Protein AF-X1D4H3-F1 (afdb_monomer_lite)

Sequence (145 aa):
MKLSTKIILPIILISALLILLNGCFGIPADESPGYTPGTITGIIAAPCCPTSAEPVSETCCIAPEYWCFYCQKTWSLQDGIEVVLTYGEDEVATTTTNNKGEFTFTDVSPGKNYVITAYCPDFDDNRPLVKDVALELIEGGSFDT

Organism: NCBI:txid412755

Radius of gyration: 30.88 Å; chains: 1; bounding box: 95×30×73 Å

Foldseek 3Di:
DPDDPVVVVVVVVVVVVVCVVPVPPDDDDPPPPDQFAEKEKEFDWFPDAPQFAFWDADDDDDDDDPDPPDDDNTGGGHFQKKKFKDDDPDTDDIWTAHNRRMTMDPRHHWDAWIKIFIAHPPDPPRDTRDIDTDGTDDGHYYHYD

Secondary structure (DSSP, 8-state):
----HHHHHHHHHHHHHHHHHHTTS-PPP--------EEEEEE-EESS-TTEEEEEE-------TTSS--S--EEEEESS-EEEEEETTEEEEEEE--TTSEEEEEEEPSEEEEEEEEE-TT-TT--EEEEEEEEEE-TT-EEE-

InterPro domains:
  IPR013783 Immunoglobulin-like fold [G3DSA:2.60.40.10] (72-139)

Structure (mmCIF, N/CA/C/O backbone):
data_AF-X1D4H3-F1
#
_entry.id   AF-X1D4H3-F1
#
loop_
_atom_site.group_PDB
_atom_site.id
_atom_site.type_symbol
_atom_site.label_atom_id
_atom_site.label_alt_id
_atom_site.label_comp_id
_atom_site.label_asym_id
_atom_site.label_entity_id
_atom_site.label_seq_id
_atom_site.pdbx_PDB_ins_code
_atom_site.Cartn_x
_atom_site.Cartn_y
_atom_site.Cartn_z
_atom_site.occupancy
_atom_site.B_iso_or_equiv
_atom_site.auth_seq_id
_atom_site.auth_comp_id
_atom_site.auth_asym_id
_atom_site.auth_atom_id
_atom_site.pdbx_PDB_model_num
ATOM 1 N N . MET A 1 1 ? -65.933 9.041 52.365 1.00 56.28 1 MET A N 1
ATOM 2 C CA . MET A 1 1 ? -65.704 7.589 52.178 1.00 56.28 1 MET A CA 1
ATOM 3 C C . MET A 1 1 ? -64.452 7.186 52.949 1.00 56.28 1 MET A C 1
ATOM 5 O O . MET A 1 1 ? -63.385 7.689 52.631 1.00 56.28 1 MET A O 1
ATOM 9 N N . LYS A 1 2 ? -64.564 6.347 53.991 1.00 58.22 2 LYS A N 1
ATOM 10 C CA . LYS A 1 2 ? -63.395 5.753 54.670 1.00 58.22 2 LYS A CA 1
ATOM 11 C C . LYS A 1 2 ? -62.886 4.606 53.796 1.00 58.22 2 LYS A C 1
ATOM 13 O O . LYS A 1 2 ? -63.454 3.518 53.829 1.00 58.22 2 LYS A O 1
ATOM 18 N N . LEU A 1 3 ? -61.879 4.871 52.968 1.00 56.66 3 LEU A N 1
ATOM 19 C CA . LEU A 1 3 ? -61.238 3.837 52.161 1.00 56.66 3 LEU A CA 1
ATOM 20 C C . LEU A 1 3 ? -60.441 2.924 53.105 1.00 56.66 3 LEU A C 1
ATOM 22 O O . LEU A 1 3 ? -59.538 3.377 53.804 1.00 56.66 3 LEU A O 1
ATOM 26 N N . SER A 1 4 ? -60.838 1.655 53.196 1.00 69.50 4 SER A N 1
ATOM 27 C CA . SER A 1 4 ? -60.189 0.680 54.074 1.00 69.50 4 SER A CA 1
ATOM 28 C C . SER A 1 4 ? -58.788 0.362 53.552 1.00 69.50 4 SER A C 1
ATOM 30 O O . SER A 1 4 ? -58.627 0.008 52.384 1.00 69.50 4 SER A O 1
ATOM 32 N N . THR A 1 5 ? -57.777 0.428 54.418 1.00 63.00 5 THR A N 1
ATOM 33 C CA . THR A 1 5 ? -56.369 0.107 54.113 1.00 63.00 5 THR A CA 1
ATOM 34 C C . THR A 1 5 ? -56.172 -1.287 53.510 1.00 63.00 5 THR A C 1
ATOM 36 O O . THR A 1 5 ? -55.210 -1.492 52.773 1.00 63.00 5 THR A O 1
ATOM 39 N N . LYS A 1 6 ? -57.120 -2.215 53.720 1.00 72.62 6 LYS A N 1
ATOM 40 C CA . LYS A 1 6 ? -57.142 -3.542 53.077 1.00 72.62 6 LYS A CA 1
ATOM 41 C C . LYS A 1 6 ? -57.289 -3.500 51.548 1.00 72.62 6 LYS A C 1
ATOM 43 O O . LYS A 1 6 ? -56.890 -4.453 50.893 1.00 72.62 6 LYS A O 1
ATOM 48 N N . ILE A 1 7 ? -57.845 -2.424 50.986 1.00 73.81 7 ILE A N 1
ATOM 49 C CA . ILE A 1 7 ? -58.063 -2.265 49.535 1.00 73.81 7 ILE A CA 1
ATOM 50 C C . ILE A 1 7 ? -56.942 -1.428 48.897 1.00 73.81 7 ILE A C 1
ATOM 52 O O . ILE A 1 7 ? -56.610 -1.612 47.732 1.00 73.81 7 ILE A O 1
ATOM 56 N N . ILE A 1 8 ? -56.310 -0.540 49.668 1.00 76.94 8 ILE A N 1
ATOM 57 C CA . ILE A 1 8 ? -55.301 0.406 49.166 1.00 76.94 8 ILE A CA 1
ATOM 58 C C . ILE A 1 8 ? -53.994 -0.312 48.806 1.00 76.94 8 ILE A C 1
ATOM 60 O O . ILE A 1 8 ? -53.424 -0.074 47.744 1.00 76.94 8 ILE A O 1
ATOM 64 N N . LEU A 1 9 ? -53.542 -1.224 49.670 1.00 77.19 9 LEU A N 1
ATOM 65 C CA . LEU A 1 9 ? -52.291 -1.955 49.480 1.00 77.19 9 LEU A CA 1
ATOM 66 C C . LEU A 1 9 ? -52.252 -2.793 48.182 1.00 77.19 9 LEU A C 1
ATOM 68 O O . LEU A 1 9 ? -51.285 -2.644 47.434 1.00 77.19 9 LEU A O 1
ATOM 72 N N . PRO A 1 10 ? -53.269 -3.620 47.849 1.00 82.56 10 PRO A N 1
ATOM 73 C CA . PRO A 1 10 ? -53.234 -4.404 46.614 1.00 82.56 10 PRO A CA 1
ATOM 74 C C . PRO A 1 10 ? -53.288 -3.535 45.350 1.00 82.56 10 PRO A C 1
ATOM 76 O O . PRO A 1 10 ? -52.642 -3.872 44.363 1.00 82.56 10 PRO A O 1
ATOM 79 N N . ILE A 1 11 ? -53.986 -2.394 45.375 1.00 83.62 11 ILE A N 1
ATOM 80 C CA . ILE A 1 11 ? -54.056 -1.478 44.225 1.00 83.62 11 ILE A CA 1
ATOM 81 C C . ILE A 1 11 ? -52.693 -0.832 43.952 1.00 83.62 11 ILE A C 1
ATOM 83 O O . ILE A 1 11 ? -52.278 -0.750 42.798 1.00 83.62 11 ILE A O 1
ATOM 87 N N . ILE A 1 12 ? -51.968 -0.418 44.997 1.00 84.88 12 ILE A N 1
ATOM 88 C CA . ILE A 1 12 ? -50.617 0.144 44.849 1.00 84.88 12 ILE A CA 1
ATOM 89 C C . ILE A 1 12 ? -49.652 -0.915 44.300 1.00 84.88 12 ILE A C 1
ATOM 91 O O . ILE A 1 12 ? -48.876 -0.612 43.399 1.00 84.88 12 ILE A O 1
ATOM 95 N N . LEU A 1 13 ? -49.738 -2.157 44.786 1.00 83.12 13 LEU A N 1
ATOM 96 C CA . LEU A 1 13 ? -48.923 -3.277 44.300 1.00 83.12 13 LEU A CA 1
ATOM 97 C C . LEU A 1 13 ? -49.185 -3.599 42.824 1.00 83.12 13 LEU A C 1
ATOM 99 O O . LEU A 1 13 ? -48.239 -3.773 42.062 1.00 83.12 13 LEU A O 1
ATOM 103 N N . ILE A 1 14 ? -50.452 -3.629 42.406 1.00 84.94 14 ILE A N 1
ATOM 104 C CA . ILE A 1 14 ? -50.831 -3.869 41.006 1.00 84.94 14 ILE A CA 1
ATOM 105 C C . ILE A 1 14 ? -50.372 -2.711 40.114 1.00 84.94 14 ILE A C 1
ATOM 107 O O . ILE A 1 14 ? -49.835 -2.944 39.035 1.00 84.94 14 ILE A O 1
ATOM 111 N N . SER A 1 15 ? -50.526 -1.467 40.573 1.00 81.94 15 SER A N 1
ATOM 112 C CA . SER A 1 15 ? -50.083 -0.282 39.832 1.00 81.94 15 SER A CA 1
ATOM 113 C C . SER A 1 15 ? -48.556 -0.241 39.681 1.00 81.94 15 SER A C 1
ATOM 115 O O . SER A 1 15 ? -48.045 -0.017 38.587 1.00 81.94 15 SER A O 1
ATOM 117 N N . ALA A 1 16 ? -47.812 -0.557 40.747 1.00 80.94 16 ALA A N 1
ATOM 118 C CA . ALA A 1 16 ? -46.355 -0.668 40.704 1.00 80.94 16 ALA A CA 1
ATOM 119 C C . ALA A 1 16 ? -45.890 -1.786 39.755 1.00 80.94 16 ALA A C 1
ATOM 121 O O . ALA A 1 16 ? -44.954 -1.586 38.985 1.00 80.94 16 ALA A O 1
ATOM 122 N N . LEU A 1 17 ? -46.574 -2.935 39.751 1.00 79.81 17 LEU A N 1
ATOM 123 C CA . LEU A 1 17 ? -46.270 -4.045 38.847 1.00 79.81 17 LEU A CA 1
ATOM 124 C C . LEU A 1 17 ? -46.528 -3.682 37.376 1.00 79.81 17 LEU A C 1
ATOM 126 O O . LEU A 1 17 ? -45.733 -4.045 36.515 1.00 79.81 17 LEU A O 1
ATOM 130 N N . LEU A 1 18 ? -47.592 -2.926 37.086 1.00 75.00 18 LEU A N 1
ATOM 131 C CA . LEU A 1 18 ? -47.898 -2.436 35.737 1.00 75.00 18 LEU A CA 1
ATOM 132 C C . LEU A 1 18 ? -46.873 -1.411 35.235 1.00 75.00 18 LEU A C 1
ATOM 134 O O . LEU A 1 18 ? -46.538 -1.419 34.052 1.00 75.00 18 LEU A O 1
ATOM 138 N N . ILE A 1 19 ? -46.353 -0.551 36.114 1.00 76.50 19 ILE A N 1
ATOM 139 C CA . ILE A 1 19 ? -45.279 0.397 35.772 1.00 76.50 19 ILE A CA 1
ATOM 140 C C . ILE A 1 19 ? -43.977 -0.359 35.474 1.00 76.50 19 ILE A C 1
ATOM 142 O O . ILE A 1 19 ? -43.299 -0.048 34.499 1.00 76.50 19 ILE A O 1
ATOM 146 N N . LEU A 1 20 ? -43.662 -1.395 36.258 1.00 70.50 20 LEU A N 1
ATOM 147 C CA . LEU A 1 20 ? -42.489 -2.245 36.034 1.00 70.50 20 LEU A CA 1
ATOM 148 C C . LEU A 1 20 ? -42.605 -3.091 34.753 1.00 70.50 20 LEU A C 1
ATOM 150 O O . LEU A 1 20 ? -41.602 -3.286 34.074 1.00 70.50 20 LEU A O 1
ATOM 154 N N . LEU A 1 21 ? -43.810 -3.552 34.389 1.00 68.75 21 LEU A N 1
ATOM 155 C CA . LEU A 1 21 ? -44.040 -4.323 33.158 1.00 68.75 21 LEU A CA 1
ATOM 156 C C . LEU A 1 21 ? -43.954 -3.466 31.886 1.00 68.75 21 LEU A C 1
ATOM 158 O O . LEU A 1 21 ? -43.460 -3.935 30.865 1.00 68.75 21 LEU A O 1
ATOM 162 N N . ASN A 1 22 ? -44.436 -2.221 31.936 1.00 65.31 22 ASN A N 1
ATOM 163 C CA . ASN A 1 22 ? -44.452 -1.326 30.773 1.00 65.31 22 ASN A CA 1
ATOM 164 C C . ASN A 1 22 ? -43.181 -0.466 30.646 1.00 65.31 22 ASN A C 1
ATOM 166 O O . ASN A 1 22 ? -42.941 0.112 29.590 1.00 65.31 22 ASN A O 1
ATOM 170 N N . GLY A 1 23 ? -42.349 -0.391 31.689 1.00 59.56 23 GLY A N 1
ATOM 171 C CA . GLY A 1 23 ? -41.118 0.406 31.700 1.00 59.56 23 GLY A CA 1
ATOM 172 C C . GLY A 1 23 ? -39.981 -0.117 30.810 1.00 59.56 23 GLY A C 1
ATOM 173 O O . GLY A 1 23 ? -38.977 0.572 30.673 1.00 59.56 23 GLY A O 1
ATOM 174 N N . CYS A 1 24 ? -40.118 -1.300 30.195 1.00 63.44 24 CYS A N 1
ATOM 175 C CA . CYS A 1 24 ? -39.060 -1.948 29.403 1.00 63.44 24 CYS A CA 1
ATOM 176 C C . CYS A 1 24 ? -39.346 -2.011 27.884 1.00 63.44 24 CYS A C 1
ATOM 178 O O . CYS A 1 24 ? -38.712 -2.777 27.170 1.00 63.44 24 CYS A O 1
ATOM 180 N N . PHE A 1 25 ? -40.313 -1.245 27.364 1.00 60.44 25 PHE A N 1
ATOM 181 C CA . PHE A 1 25 ? -40.699 -1.292 25.937 1.00 60.44 25 PHE A CA 1
ATOM 182 C C . PHE A 1 25 ? -40.271 -0.066 25.113 1.00 60.44 25 PHE A C 1
ATOM 184 O O . PHE A 1 25 ? -40.696 0.084 23.972 1.00 60.44 25 PHE A O 1
ATOM 191 N N . GLY A 1 26 ? -39.444 0.817 25.679 1.00 58.00 26 GLY A N 1
ATOM 192 C CA . GLY A 1 26 ? -39.128 2.123 25.089 1.00 58.00 26 GLY A CA 1
ATOM 193 C C . GLY A 1 26 ? -37.647 2.438 24.919 1.00 58.00 26 GLY A C 1
ATOM 194 O O . GLY A 1 26 ? -37.324 3.614 24.773 1.00 58.00 26 GLY A O 1
ATOM 195 N N . ILE A 1 27 ? -36.746 1.452 24.958 1.00 60.62 27 ILE A N 1
ATOM 196 C CA . ILE A 1 27 ? -35.392 1.718 24.464 1.00 60.62 27 ILE A CA 1
ATOM 197 C C . ILE A 1 27 ? -35.456 1.730 22.929 1.00 60.62 27 ILE A C 1
ATOM 199 O O . ILE A 1 27 ? -35.940 0.751 22.352 1.00 60.62 27 ILE A O 1
ATOM 203 N N . PRO A 1 28 ? -35.049 2.819 22.245 1.00 61.78 28 PRO A N 1
ATOM 204 C CA . PRO A 1 28 ? -34.766 2.725 20.819 1.00 61.78 28 PRO A CA 1
ATOM 205 C C . PRO A 1 28 ? -33.763 1.584 20.626 1.00 61.78 28 PRO A C 1
ATOM 207 O O . PRO A 1 28 ? -32.941 1.334 21.513 1.00 61.78 28 PRO A O 1
ATOM 210 N N . ALA A 1 29 ? -33.879 0.850 19.517 1.00 59.75 29 ALA A N 1
ATOM 211 C CA . ALA A 1 29 ? -32.855 -0.117 19.152 1.00 59.75 29 ALA A CA 1
ATOM 212 C C . ALA A 1 29 ? -31.510 0.606 19.235 1.00 59.75 29 ALA A C 1
ATOM 214 O O . ALA A 1 29 ? -31.377 1.679 18.655 1.00 59.75 29 ALA A O 1
ATOM 215 N N . ASP A 1 30 ? -30.589 0.070 20.036 1.00 61.00 30 ASP A N 1
ATOM 216 C CA . ASP A 1 30 ? -29.240 0.604 20.167 1.00 61.00 30 ASP A CA 1
ATOM 217 C C . ASP A 1 30 ? -28.678 0.700 18.748 1.00 61.00 30 ASP A C 1
ATOM 219 O O . ASP A 1 30 ? -28.508 -0.319 18.069 1.00 61.00 30 ASP A O 1
ATOM 223 N N . GLU A 1 31 ? -28.553 1.929 18.247 1.00 60.78 31 GLU A N 1
ATOM 224 C CA . GLU A 1 31 ? -28.000 2.211 16.934 1.00 60.78 31 GLU A CA 1
ATOM 225 C C . GLU A 1 31 ? -26.549 1.758 17.069 1.00 60.78 31 GLU A C 1
ATOM 227 O O . GLU A 1 31 ? -25.732 2.475 17.648 1.00 60.78 31 GLU A O 1
ATOM 232 N N . SER A 1 32 ? -26.257 0.516 16.660 1.00 66.62 32 SER A N 1
ATOM 233 C CA . SER A 1 32 ? -24.901 -0.029 16.673 1.00 66.62 32 SER A CA 1
ATOM 234 C C . SER A 1 32 ? -23.986 1.069 16.145 1.00 66.62 32 SER A C 1
ATOM 236 O O . SER A 1 32 ? -24.264 1.546 15.039 1.00 66.62 32 SER A O 1
ATOM 238 N N . PRO A 1 33 ? -22.971 1.516 16.911 1.00 64.56 33 PRO A N 1
ATOM 239 C CA . PRO A 1 33 ? -22.139 2.635 16.498 1.00 64.56 33 PRO A CA 1
ATOM 240 C C . PRO A 1 33 ? -21.690 2.377 15.062 1.00 64.56 33 PRO A C 1
ATOM 242 O O . PRO A 1 33 ? -21.191 1.293 14.748 1.00 64.56 33 PRO A O 1
ATOM 245 N N . GLY A 1 34 ? -22.025 3.312 14.171 1.00 64.50 34 GLY A N 1
ATOM 246 C CA . GLY A 1 34 ? -21.853 3.119 12.739 1.00 64.50 34 GLY A CA 1
ATOM 247 C C . GLY A 1 34 ? -20.393 2.811 12.425 1.00 64.50 34 GLY A C 1
ATOM 248 O O . GLY A 1 34 ? -19.500 3.543 12.849 1.00 64.50 34 GLY A O 1
ATOM 249 N N . TYR A 1 35 ? -20.143 1.730 11.686 1.00 76.12 35 TYR A N 1
ATOM 250 C CA . TYR A 1 35 ? -18.807 1.436 11.181 1.00 76.12 35 TYR A CA 1
ATOM 251 C C . TYR A 1 35 ? -18.450 2.482 10.123 1.00 76.12 35 TYR A C 1
ATOM 253 O O . TYR A 1 35 ? -19.064 2.518 9.057 1.00 76.12 35 TYR A O 1
ATOM 261 N N . THR A 1 36 ? -17.490 3.352 10.444 1.00 81.94 36 THR A N 1
ATOM 262 C CA . THR A 1 36 ? -17.029 4.417 9.544 1.00 81.94 36 THR A CA 1
ATOM 263 C C . THR A 1 36 ? -15.558 4.180 9.200 1.00 81.94 36 THR A C 1
ATOM 265 O O . THR A 1 36 ? -14.672 4.707 9.882 1.00 81.94 36 THR A O 1
ATOM 268 N N . PRO A 1 37 ? -15.270 3.347 8.187 1.00 89.25 37 PRO A N 1
ATOM 269 C CA . PRO A 1 37 ? -13.900 3.048 7.811 1.00 89.25 37 PRO A CA 1
ATOM 270 C C . PRO A 1 37 ? -13.216 4.252 7.156 1.00 89.25 37 PRO A C 1
ATOM 272 O O . PRO A 1 37 ? -13.870 5.170 6.656 1.00 89.25 37 PRO A O 1
ATOM 275 N N . GLY A 1 38 ? -11.887 4.241 7.171 1.00 92.25 38 GLY A N 1
ATOM 276 C CA . GLY A 1 38 ? -11.048 5.202 6.469 1.00 92.25 38 GLY A CA 1
ATOM 277 C C . GLY A 1 38 ? -10.545 4.678 5.122 1.00 92.25 38 GLY A C 1
ATOM 278 O O . GLY A 1 38 ? -10.853 3.564 4.692 1.00 92.25 38 GLY A O 1
ATOM 279 N N . THR A 1 39 ? -9.760 5.515 4.448 1.00 95.81 39 THR A N 1
ATOM 280 C CA . THR A 1 39 ? -9.104 5.211 3.169 1.00 95.81 39 THR A CA 1
ATOM 281 C C . THR A 1 39 ? -7.604 5.489 3.272 1.00 95.81 39 THR A C 1
ATOM 283 O O . THR A 1 39 ? -7.191 6.472 3.885 1.00 95.81 39 THR A O 1
ATOM 286 N N . ILE A 1 40 ? -6.780 4.633 2.670 1.00 96.12 40 ILE A N 1
ATOM 287 C CA . ILE A 1 40 ? -5.340 4.873 2.512 1.00 96.12 40 ILE A CA 1
ATOM 288 C C . ILE A 1 40 ? -5.031 4.888 1.017 1.00 96.12 40 ILE A C 1
ATOM 290 O O . ILE A 1 40 ? -5.325 3.920 0.313 1.00 96.12 40 ILE A O 1
ATOM 294 N N . THR A 1 41 ? -4.449 5.981 0.540 1.00 96.31 41 THR A N 1
ATOM 295 C CA . THR A 1 41 ? -3.997 6.157 -0.842 1.00 96.31 41 THR A CA 1
ATOM 296 C C . THR A 1 41 ? -2.512 6.460 -0.882 1.00 96.31 41 THR A C 1
ATOM 298 O O . THR A 1 41 ? -1.912 6.839 0.122 1.00 96.31 41 THR A O 1
ATOM 301 N N . GLY A 1 42 ? -1.929 6.292 -2.058 1.00 93.25 42 GLY A N 1
ATOM 302 C CA . GLY A 1 42 ? -0.550 6.669 -2.288 1.00 93.25 42 GLY A CA 1
ATOM 303 C C . GLY A 1 42 ? -0.101 6.368 -3.699 1.00 93.25 42 GLY A C 1
ATOM 304 O O . GLY A 1 42 ? -0.863 5.829 -4.510 1.00 93.25 42 GLY A O 1
ATOM 305 N N . ILE A 1 43 ? 1.158 6.695 -3.979 1.00 91.88 4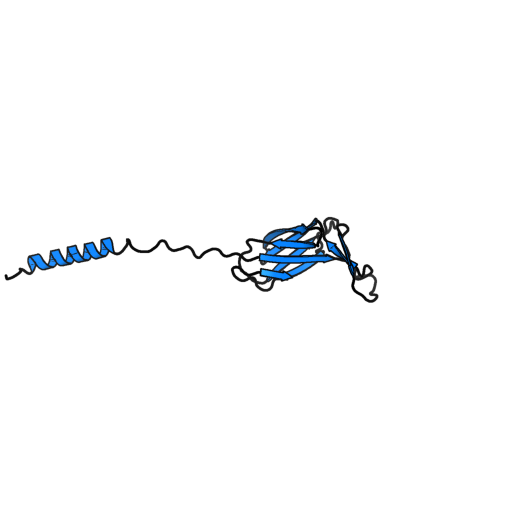3 ILE A N 1
ATOM 306 C CA . ILE A 1 43 ? 1.796 6.440 -5.269 1.00 91.88 43 ILE A CA 1
ATOM 307 C C . ILE A 1 43 ? 3.062 5.613 -5.052 1.00 91.88 43 ILE A C 1
ATOM 309 O O . ILE A 1 43 ? 3.997 6.040 -4.377 1.00 91.88 43 ILE A O 1
ATOM 313 N N . ILE A 1 44 ? 3.136 4.446 -5.691 1.00 91.00 44 ILE A N 1
ATOM 314 C CA . ILE A 1 44 ? 4.381 3.694 -5.812 1.00 91.00 44 ILE A CA 1
ATOM 315 C C . ILE A 1 44 ? 5.102 4.155 -7.070 1.00 91.00 44 ILE A C 1
ATOM 317 O O . ILE A 1 44 ? 4.675 3.930 -8.206 1.00 91.00 44 ILE A O 1
ATOM 321 N N . ALA A 1 45 ? 6.256 4.759 -6.851 1.00 87.12 45 ALA A N 1
ATOM 322 C CA . ALA A 1 45 ? 7.236 4.995 -7.883 1.00 87.12 45 ALA A CA 1
ATOM 323 C C . ALA A 1 45 ? 8.548 4.333 -7.451 1.00 87.12 45 ALA A C 1
ATOM 325 O O . ALA A 1 45 ? 8.852 4.256 -6.262 1.00 87.12 45 ALA A O 1
ATOM 326 N N . ALA A 1 46 ? 9.321 3.819 -8.402 1.00 80.94 46 ALA A N 1
ATOM 327 C CA . ALA A 1 46 ? 10.605 3.200 -8.099 1.00 80.94 46 ALA A CA 1
ATOM 328 C C . ALA A 1 46 ? 11.565 3.284 -9.292 1.00 80.94 46 ALA A C 1
ATOM 330 O O . ALA A 1 46 ? 11.122 3.307 -10.444 1.00 80.94 46 ALA A O 1
ATOM 331 N N . PRO A 1 47 ? 12.887 3.313 -9.052 1.00 72.44 47 PRO A N 1
ATOM 332 C CA . PRO A 1 47 ? 13.882 3.296 -10.123 1.00 72.44 47 PRO A CA 1
ATOM 333 C C . PRO A 1 47 ? 14.124 1.888 -10.692 1.00 72.44 47 PRO A C 1
ATOM 335 O O . PRO A 1 47 ? 14.751 1.754 -11.742 1.00 72.44 47 PRO A O 1
ATOM 338 N N . CYS A 1 48 ? 13.686 0.838 -9.990 1.00 70.69 48 CYS A N 1
ATOM 339 C CA . CYS A 1 48 ? 14.035 -0.548 -10.283 1.00 70.69 48 CYS A CA 1
ATOM 340 C C . CYS A 1 48 ? 12.843 -1.498 -10.101 1.00 70.69 48 CYS A C 1
ATOM 342 O O . CYS A 1 48 ? 12.725 -2.187 -9.097 1.00 70.69 48 CYS A O 1
ATOM 344 N N . CYS A 1 49 ? 11.980 -1.570 -11.108 1.00 76.50 49 CYS A N 1
ATOM 345 C CA . CYS A 1 49 ? 11.128 -2.727 -11.362 1.00 76.50 49 CYS A CA 1
ATOM 346 C C . CYS A 1 49 ? 10.657 -2.669 -12.833 1.00 76.50 49 CYS A C 1
ATOM 348 O O . CYS A 1 49 ? 10.329 -1.574 -13.299 1.00 76.50 49 CYS A O 1
ATOM 350 N N . PRO A 1 50 ? 10.677 -3.777 -13.601 1.00 69.25 50 PRO A N 1
ATOM 351 C CA . PRO A 1 50 ? 10.415 -3.754 -15.049 1.00 69.25 50 PRO A CA 1
ATOM 352 C C . PRO A 1 50 ? 8.974 -3.417 -15.440 1.00 69.25 50 PRO A C 1
ATOM 354 O O . PRO A 1 50 ? 8.722 -3.112 -16.604 1.00 69.25 50 PRO A O 1
ATOM 357 N N . THR A 1 51 ? 8.039 -3.434 -14.488 1.00 68.00 51 THR A N 1
ATOM 358 C CA . THR A 1 51 ? 6.625 -3.090 -14.699 1.00 68.00 51 THR A CA 1
ATOM 359 C C . THR A 1 51 ? 6.372 -1.574 -14.796 1.00 68.00 51 THR A C 1
ATOM 361 O O . THR A 1 51 ? 5.231 -1.119 -14.826 1.00 68.00 51 THR A O 1
ATOM 364 N N . SER A 1 52 ? 7.440 -0.776 -14.871 1.00 63.03 52 SER A N 1
ATOM 365 C CA . SER A 1 52 ? 7.423 0.684 -14.967 1.00 63.03 52 SER A CA 1
ATOM 366 C C . SER A 1 52 ? 6.573 1.237 -16.119 1.00 63.03 52 SER A C 1
ATOM 368 O O . SER A 1 52 ? 6.822 0.928 -17.287 1.00 63.03 52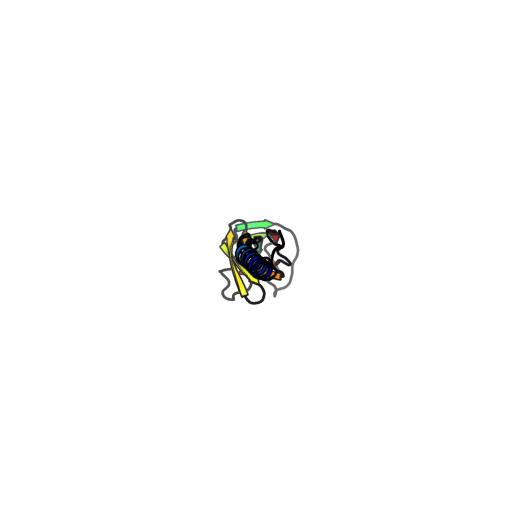 SER A O 1
ATOM 370 N N . ALA A 1 53 ? 5.671 2.162 -15.786 1.00 62.72 53 ALA A N 1
ATOM 371 C CA . ALA A 1 53 ? 5.117 3.167 -16.689 1.00 62.72 53 ALA A CA 1
ATOM 372 C C . ALA A 1 53 ? 6.052 4.395 -16.785 1.00 62.72 53 ALA A C 1
ATOM 374 O O . ALA A 1 53 ? 7.155 4.391 -16.242 1.00 62.72 53 ALA A O 1
ATOM 375 N N . GLU A 1 54 ? 5.650 5.428 -17.531 1.00 56.22 54 GLU A N 1
ATOM 376 C CA . GLU A 1 54 ? 6.515 6.552 -17.919 1.00 56.22 54 GLU A CA 1
ATOM 377 C C . GLU A 1 54 ? 7.328 7.197 -16.766 1.00 56.22 54 GLU A C 1
ATOM 379 O O . GLU A 1 54 ? 6.885 7.245 -15.614 1.00 56.22 54 GLU A O 1
ATOM 384 N N . PRO A 1 55 ? 8.535 7.716 -17.066 1.00 56.75 55 PRO A N 1
ATOM 385 C CA . PRO A 1 55 ? 9.467 8.217 -16.057 1.00 56.75 55 PRO A CA 1
ATOM 386 C C . PRO A 1 55 ? 9.054 9.550 -15.391 1.00 56.75 55 PRO A C 1
ATOM 388 O O . PRO A 1 55 ? 8.648 10.496 -16.060 1.00 56.75 55 PRO A O 1
ATOM 391 N N . VAL A 1 56 ? 9.309 9.679 -14.084 1.00 51.50 56 VAL A N 1
ATOM 392 C CA . VAL A 1 56 ? 9.192 10.885 -13.234 1.00 51.50 56 VAL A CA 1
ATOM 393 C C . VAL A 1 56 ? 10.597 11.433 -12.943 1.00 51.50 56 VAL A C 1
ATOM 395 O O . VAL A 1 56 ? 11.383 10.789 -12.254 1.00 51.50 56 VAL A O 1
ATOM 398 N N . SER A 1 57 ? 10.972 12.590 -13.498 1.00 52.72 57 SER A N 1
ATOM 399 C CA . SER A 1 57 ? 12.364 13.085 -13.481 1.00 52.72 57 SER A CA 1
ATOM 400 C C . SER A 1 57 ? 12.716 14.011 -12.302 1.00 52.72 57 SER A C 1
ATOM 402 O O . SER A 1 57 ? 12.080 15.052 -12.166 1.00 52.72 57 SER A O 1
ATOM 404 N N . GLU A 1 58 ? 13.818 13.749 -11.578 1.00 50.19 58 GLU A N 1
ATOM 405 C CA . GLU A 1 58 ? 14.522 14.722 -10.700 1.00 50.19 58 GLU A CA 1
ATOM 406 C C . GLU A 1 58 ? 16.060 14.492 -10.643 1.00 50.19 58 GLU A C 1
ATOM 408 O O . GLU A 1 58 ? 16.560 13.445 -11.028 1.00 50.19 58 GLU A O 1
ATOM 413 N N . THR A 1 59 ? 16.872 15.472 -10.198 1.00 45.31 59 THR A N 1
ATOM 414 C CA . THR A 1 59 ? 18.338 15.558 -10.464 1.00 45.31 59 THR A CA 1
ATOM 415 C C . THR A 1 59 ? 19.265 15.339 -9.223 1.00 45.31 59 THR A C 1
ATOM 417 O O . THR A 1 59 ? 19.278 16.235 -8.402 1.00 45.31 59 THR A O 1
ATOM 420 N N . CYS A 1 60 ? 20.162 14.310 -9.123 1.00 48.50 60 CYS A N 1
ATOM 421 C CA . CYS A 1 60 ? 21.651 14.377 -8.807 1.00 48.50 60 CYS A CA 1
ATOM 422 C C . CYS A 1 60 ? 22.378 13.106 -8.234 1.00 48.50 60 CYS A C 1
ATOM 424 O O . CYS A 1 60 ? 21.765 12.364 -7.476 1.00 48.50 60 CYS A O 1
ATOM 426 N N . CYS A 1 61 ? 23.693 12.961 -8.598 1.00 44.84 61 CYS A N 1
ATOM 427 C CA . CYS A 1 61 ? 24.959 12.398 -7.975 1.00 44.84 61 CYS A CA 1
ATOM 428 C C . CYS A 1 61 ? 25.274 10.937 -7.476 1.00 44.84 61 CYS A C 1
ATOM 430 O O . CYS A 1 61 ? 24.573 10.398 -6.639 1.00 44.84 61 CYS A O 1
ATOM 432 N N . ILE A 1 62 ? 26.462 10.415 -7.883 1.00 48.19 62 ILE A N 1
ATOM 433 C CA . ILE A 1 62 ? 27.096 9.054 -7.784 1.00 48.19 62 ILE A CA 1
ATOM 434 C C . ILE A 1 62 ? 27.297 8.467 -6.357 1.00 48.19 62 ILE A C 1
ATOM 436 O O . ILE A 1 62 ? 27.841 9.153 -5.493 1.00 48.19 62 ILE A O 1
ATOM 440 N N . ALA A 1 63 ? 27.013 7.162 -6.163 1.00 38.81 63 ALA A N 1
ATOM 441 C CA . ALA A 1 63 ? 27.325 6.357 -4.958 1.00 38.81 63 ALA A CA 1
ATOM 442 C C . ALA A 1 63 ? 27.879 4.934 -5.301 1.00 38.81 63 ALA A C 1
ATOM 444 O O . ALA A 1 63 ? 27.683 4.483 -6.429 1.00 38.81 63 ALA A O 1
ATOM 445 N N . PRO A 1 64 ? 28.608 4.243 -4.386 1.00 43.28 64 PRO A N 1
ATOM 446 C CA . PRO A 1 64 ? 29.390 3.026 -4.681 1.00 43.28 64 PRO A CA 1
ATOM 447 C C . PRO A 1 64 ? 28.627 1.678 -4.622 1.00 43.28 64 PRO A C 1
ATOM 449 O O . PRO A 1 64 ? 27.542 1.560 -4.060 1.00 43.28 64 PRO A O 1
ATOM 452 N N . GLU A 1 65 ? 29.287 0.651 -5.177 1.00 48.75 65 GLU A N 1
ATOM 453 C CA . GLU A 1 65 ? 28.825 -0.617 -5.795 1.00 48.75 65 GLU A CA 1
ATOM 454 C C . GLU A 1 65 ? 27.901 -1.588 -5.022 1.00 48.75 65 GLU A C 1
ATOM 456 O O . GLU A 1 65 ? 27.537 -2.617 -5.585 1.00 48.75 65 GLU A O 1
ATOM 461 N N . TYR A 1 66 ? 27.491 -1.315 -3.780 1.00 45.91 66 TYR A N 1
ATOM 462 C CA . TYR A 1 66 ? 26.716 -2.284 -2.971 1.00 45.91 66 TYR A CA 1
ATOM 463 C C . TYR A 1 66 ? 25.315 -1.835 -2.557 1.00 45.91 66 TYR A C 1
ATOM 465 O O . TYR A 1 66 ? 24.587 -2.587 -1.908 1.00 45.91 66 TYR A O 1
ATOM 473 N N . TRP A 1 67 ? 24.895 -0.655 -2.999 1.00 45.97 67 TRP A N 1
ATOM 474 C CA . TRP A 1 67 ? 23.494 -0.267 -2.986 1.00 45.97 67 TRP A CA 1
ATOM 475 C C . TRP A 1 67 ? 23.031 -0.112 -4.428 1.00 45.97 67 TRP A C 1
ATOM 477 O O . TRP A 1 67 ? 23.681 0.569 -5.216 1.00 45.97 67 TRP A O 1
ATOM 487 N N . CYS A 1 68 ? 21.862 -0.662 -4.766 1.00 45.25 68 CYS A N 1
ATOM 488 C CA . CYS A 1 68 ? 21.088 -0.259 -5.950 1.00 45.25 68 CYS A CA 1
ATOM 489 C C . CYS A 1 68 ? 20.562 1.185 -5.814 1.00 45.25 68 CYS A C 1
ATOM 491 O O . CYS A 1 68 ? 19.447 1.510 -6.199 1.00 45.25 68 CYS A O 1
ATOM 493 N N . PHE A 1 69 ? 21.382 2.068 -5.260 1.00 51.53 69 PHE A N 1
ATOM 494 C CA . PHE A 1 69 ? 21.287 3.497 -5.407 1.00 51.53 69 PHE A CA 1
ATOM 495 C C . PHE A 1 69 ? 22.292 3.854 -6.499 1.00 51.53 69 PHE A C 1
ATOM 497 O O . PHE A 1 69 ? 23.391 4.283 -6.170 1.00 51.53 69 PHE A O 1
ATOM 504 N N . TYR A 1 70 ? 21.957 3.618 -7.779 1.00 48.75 70 TYR A N 1
ATOM 505 C CA . TYR A 1 70 ? 22.250 4.583 -8.848 1.00 48.75 70 TYR A CA 1
ATOM 506 C C . TYR A 1 70 ? 21.758 4.215 -10.264 1.00 48.75 70 TYR A C 1
ATOM 508 O O . TYR A 1 70 ? 21.856 3.075 -10.702 1.00 48.75 70 TYR A O 1
ATOM 516 N N . CYS A 1 71 ? 21.373 5.268 -11.001 1.00 45.25 71 CYS A N 1
ATOM 517 C CA . CYS A 1 71 ? 21.334 5.398 -12.469 1.00 45.25 71 CYS A CA 1
ATOM 518 C C . CYS A 1 71 ? 20.041 5.143 -13.260 1.00 45.25 71 CYS A C 1
ATOM 520 O O . CYS A 1 71 ? 20.121 4.964 -14.471 1.00 45.25 71 CYS A O 1
ATOM 522 N N . GLN A 1 72 ? 18.864 5.345 -12.671 1.00 44.25 72 GLN A N 1
ATOM 523 C CA . GLN A 1 72 ? 17.849 6.137 -13.374 1.00 44.25 72 GLN A CA 1
ATOM 524 C C . GLN A 1 72 ? 17.394 7.255 -12.441 1.00 44.25 72 GLN A C 1
ATOM 526 O O . GLN A 1 72 ? 16.861 7.015 -11.367 1.00 44.25 72 GLN A O 1
ATOM 531 N N . LYS A 1 73 ? 17.627 8.505 -12.843 1.00 51.81 73 LYS A N 1
ATOM 532 C CA . LYS A 1 73 ? 17.080 9.709 -12.187 1.00 51.81 73 LYS A CA 1
ATOM 533 C C . LYS A 1 73 ? 15.578 9.891 -12.433 1.00 51.81 73 LYS A C 1
ATOM 535 O O . LYS A 1 73 ? 15.024 10.978 -12.298 1.00 51.81 73 LYS A O 1
ATOM 540 N N . THR A 1 74 ? 14.956 8.824 -12.884 1.00 62.81 74 THR A N 1
ATOM 541 C CA . THR A 1 74 ? 13.612 8.778 -13.391 1.00 62.81 74 THR A CA 1
ATOM 542 C C . THR A 1 74 ? 12.924 7.675 -12.625 1.00 62.81 74 THR A C 1
ATOM 544 O O . THR A 1 74 ? 13.018 6.498 -12.969 1.00 62.81 74 THR A O 1
ATOM 547 N N . TRP A 1 75 ? 12.320 8.071 -11.508 1.00 74.62 75 TRP A N 1
ATOM 548 C CA . TRP A 1 75 ? 11.418 7.205 -10.768 1.00 74.62 75 TRP A CA 1
ATOM 549 C C . TRP A 1 75 ? 10.303 6.851 -11.725 1.00 74.62 75 TRP A C 1
ATOM 551 O O . TRP A 1 75 ? 9.669 7.741 -12.263 1.00 74.62 75 TRP A O 1
ATOM 561 N N . SER A 1 76 ? 10.099 5.583 -12.019 1.00 81.25 76 SER A N 1
ATOM 562 C CA . SER A 1 76 ? 9.000 5.225 -12.902 1.00 81.25 76 SER A CA 1
ATOM 563 C C . SER A 1 76 ? 7.780 4.941 -12.052 1.00 81.25 76 SER A C 1
ATOM 565 O O . SER A 1 76 ? 7.904 4.247 -11.035 1.00 81.25 76 SER A O 1
ATOM 567 N N . LEU A 1 77 ? 6.633 5.493 -12.447 1.00 89.25 77 LEU A N 1
ATOM 568 C CA . LEU A 1 77 ? 5.358 5.122 -11.842 1.00 89.25 77 LEU A CA 1
ATOM 569 C C . LEU A 1 77 ? 5.165 3.627 -12.064 1.00 89.25 77 LEU A C 1
ATOM 571 O O . LEU A 1 77 ? 5.388 3.127 -13.167 1.00 89.25 77 LEU A O 1
ATOM 575 N N . GLN A 1 78 ? 4.847 2.901 -11.005 1.00 90.75 78 GLN A N 1
ATOM 576 C CA . GLN A 1 78 ? 4.846 1.451 -11.066 1.00 90.75 78 GLN A CA 1
ATOM 577 C C . GLN A 1 78 ? 3.450 0.939 -11.389 1.00 90.75 78 GLN A C 1
ATOM 579 O O . GLN A 1 78 ? 2.553 1.097 -10.574 1.00 90.75 78 GLN A O 1
ATOM 584 N N . ASP A 1 79 ? 3.259 0.319 -12.551 1.00 92.88 79 ASP A N 1
ATOM 585 C CA . ASP A 1 79 ? 1.985 -0.302 -12.926 1.00 92.88 79 ASP A CA 1
ATOM 586 C C . ASP A 1 79 ? 1.968 -1.772 -12.497 1.00 92.88 79 ASP A C 1
ATOM 588 O O . ASP A 1 79 ? 2.990 -2.458 -12.573 1.00 92.88 79 ASP A O 1
ATOM 592 N N . GLY A 1 80 ? 0.818 -2.268 -12.044 1.00 92.75 80 GLY A N 1
ATOM 593 C CA . GLY A 1 80 ? 0.645 -3.690 -11.759 1.00 92.75 80 GLY A CA 1
ATOM 594 C C . GLY A 1 80 ? 1.443 -4.218 -10.561 1.00 92.75 80 GLY A C 1
ATOM 595 O O . GLY A 1 80 ? 1.665 -5.424 -10.478 1.00 92.75 80 GLY A O 1
ATOM 596 N N . ILE A 1 81 ? 1.894 -3.351 -9.649 1.00 92.81 81 ILE A N 1
ATOM 597 C CA . ILE A 1 81 ? 2.648 -3.751 -8.457 1.00 92.81 81 ILE A CA 1
ATOM 598 C C . ILE A 1 81 ? 1.707 -4.121 -7.327 1.00 92.81 81 ILE A C 1
ATOM 600 O O . ILE A 1 81 ? 0.805 -3.357 -6.988 1.00 92.81 81 ILE A O 1
ATOM 604 N N . GLU A 1 82 ? 1.953 -5.278 -6.718 1.00 95.38 82 GLU A N 1
ATOM 605 C CA . GLU A 1 82 ? 1.271 -5.683 -5.497 1.00 95.38 82 GLU A CA 1
ATOM 606 C C . GLU A 1 82 ? 1.707 -4.790 -4.334 1.00 95.38 82 GLU A C 1
ATOM 608 O O . GLU A 1 82 ? 2.900 -4.622 -4.058 1.00 95.38 82 GLU A O 1
ATOM 613 N N . VAL A 1 83 ? 0.716 -4.225 -3.650 1.00 97.06 83 VAL A N 1
ATOM 614 C CA . VAL A 1 83 ? 0.889 -3.434 -2.438 1.00 97.06 83 VAL A CA 1
ATOM 615 C C . VAL A 1 83 ? 0.126 -4.120 -1.319 1.00 97.06 83 VAL A C 1
ATOM 617 O O . VAL A 1 83 ? -1.081 -4.341 -1.409 1.00 97.06 83 VAL A O 1
ATOM 620 N N . VAL A 1 84 ? 0.844 -4.438 -0.252 1.00 97.62 84 VAL A N 1
ATOM 621 C CA . VAL A 1 84 ? 0.349 -5.138 0.927 1.00 97.62 84 VAL A CA 1
ATOM 622 C C . VAL A 1 84 ? 0.248 -4.147 2.080 1.00 97.62 84 VAL A C 1
ATOM 624 O O . VAL A 1 84 ? 1.210 -3.439 2.390 1.00 97.62 84 VAL A O 1
ATOM 627 N N . LEU A 1 85 ? -0.920 -4.101 2.716 1.00 98.06 85 LEU A N 1
ATOM 628 C CA . LEU A 1 85 ? -1.171 -3.349 3.937 1.00 98.06 85 LEU A CA 1
ATOM 629 C C . LEU A 1 85 ? -1.108 -4.304 5.126 1.00 98.06 85 LEU A C 1
ATOM 631 O O . LEU A 1 85 ? -1.879 -5.266 5.196 1.00 98.06 85 LEU A O 1
ATOM 635 N N . THR A 1 86 ? -0.237 -4.014 6.088 1.00 97.94 86 THR A N 1
ATOM 636 C CA . THR A 1 86 ? -0.160 -4.773 7.338 1.00 97.94 86 THR A CA 1
ATOM 637 C C . THR A 1 86 ? -0.468 -3.904 8.552 1.00 97.94 86 THR A C 1
ATOM 639 O O . THR A 1 86 ? -0.204 -2.697 8.579 1.00 97.94 86 THR A O 1
ATOM 642 N N . TYR A 1 87 ? -1.044 -4.534 9.573 1.00 96.69 87 TYR A N 1
ATOM 643 C CA . TYR A 1 87 ? -1.305 -3.941 10.877 1.00 96.69 87 TYR A CA 1
ATOM 644 C C . TYR A 1 87 ? -0.719 -4.846 11.960 1.00 96.69 87 TYR A C 1
ATOM 646 O O . TYR A 1 87 ? -1.210 -5.944 12.214 1.00 96.69 87 TYR A O 1
ATOM 654 N N . GLY A 1 88 ? 0.372 -4.401 12.586 1.00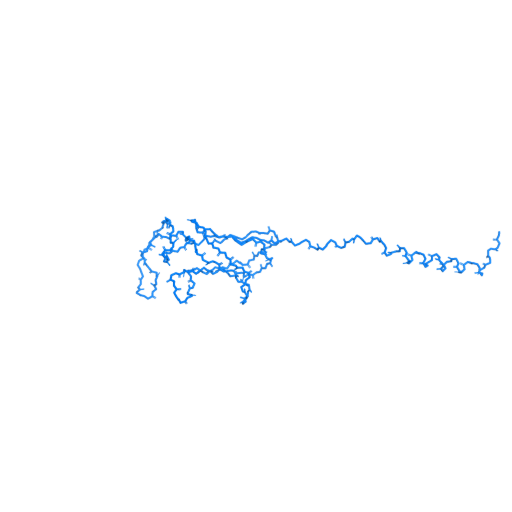 94.62 88 GLY A N 1
ATOM 655 C CA . GLY A 1 88 ? 1.174 -5.283 13.432 1.00 94.62 88 GLY A CA 1
ATOM 656 C C . GLY A 1 88 ? 1.871 -6.361 12.597 1.00 94.62 88 GLY A C 1
ATOM 657 O O . GLY A 1 88 ? 2.665 -6.034 11.716 1.00 94.62 88 GLY A O 1
ATOM 658 N N . GLU A 1 89 ? 1.594 -7.631 12.893 1.00 93.56 89 GLU A N 1
ATOM 659 C CA . GLU A 1 89 ? 2.142 -8.789 12.165 1.00 93.56 89 GLU A CA 1
ATOM 660 C C . GLU A 1 89 ? 1.176 -9.335 11.101 1.00 93.56 89 GLU A C 1
ATOM 662 O O . GLU A 1 89 ? 1.570 -10.178 10.297 1.00 93.56 89 GLU A O 1
ATOM 667 N N . ASP A 1 90 ? -0.063 -8.835 11.075 1.00 96.62 90 ASP A N 1
ATOM 668 C CA . ASP A 1 90 ? -1.122 -9.347 10.214 1.00 96.62 90 ASP A CA 1
ATOM 669 C C . ASP A 1 90 ? -1.215 -8.556 8.907 1.00 96.62 90 ASP A C 1
ATOM 671 O O . ASP A 1 90 ? -1.237 -7.321 8.896 1.00 96.62 90 ASP A O 1
ATOM 675 N N . GLU A 1 91 ? -1.327 -9.277 7.796 1.00 97.00 91 GLU A N 1
ATOM 676 C CA . GLU A 1 91 ? -1.787 -8.723 6.527 1.00 97.00 91 GLU A CA 1
ATOM 677 C C . GLU A 1 91 ? -3.294 -8.470 6.603 1.00 97.00 91 GLU A C 1
ATOM 679 O O . GLU A 1 91 ? -4.072 -9.375 6.907 1.00 97.00 91 GLU A O 1
ATOM 684 N N . VAL A 1 92 ? -3.705 -7.228 6.342 1.00 97.25 92 VAL A N 1
ATOM 685 C CA . VAL A 1 92 ? -5.113 -6.815 6.451 1.00 97.25 92 VAL A CA 1
ATOM 686 C C . VAL A 1 92 ? -5.751 -6.524 5.100 1.00 97.25 92 VAL A C 1
ATOM 688 O O . VAL A 1 92 ? -6.971 -6.614 4.979 1.00 97.25 92 VAL A O 1
ATOM 691 N N . ALA A 1 93 ? -4.952 -6.183 4.088 1.00 97.62 93 ALA A N 1
ATOM 692 C CA . ALA A 1 93 ? -5.428 -5.974 2.729 1.00 97.62 93 ALA A CA 1
ATOM 693 C C . ALA A 1 93 ? -4.283 -6.052 1.715 1.00 97.62 93 ALA A C 1
ATOM 695 O O . ALA A 1 93 ? -3.134 -5.736 2.026 1.00 97.62 93 ALA A O 1
ATOM 696 N N . THR A 1 94 ? -4.632 -6.374 0.473 1.00 97.50 94 THR A N 1
ATOM 697 C CA . THR A 1 94 ? -3.750 -6.256 -0.690 1.00 97.50 94 THR A CA 1
ATOM 698 C C . THR A 1 94 ? -4.455 -5.483 -1.794 1.00 97.50 94 THR A C 1
ATOM 700 O O . THR A 1 94 ? -5.684 -5.478 -1.900 1.00 97.50 94 THR A O 1
ATOM 703 N N . THR A 1 95 ? -3.677 -4.772 -2.597 1.00 97.75 95 THR A N 1
ATOM 704 C CA . THR A 1 95 ? -4.160 -4.050 -3.772 1.00 97.75 95 THR A CA 1
ATOM 705 C C . THR A 1 95 ? -3.078 -4.047 -4.845 1.00 97.75 95 THR A C 1
ATOM 707 O O . THR A 1 95 ? -1.965 -4.533 -4.633 1.00 97.75 95 THR A O 1
ATOM 710 N N . THR A 1 96 ? -3.400 -3.516 -6.016 1.00 96.25 96 THR A N 1
ATOM 711 C CA . THR A 1 96 ? -2.459 -3.403 -7.128 1.00 96.25 96 THR A CA 1
ATOM 712 C C . THR A 1 96 ? -2.436 -1.971 -7.627 1.00 96.25 96 THR A C 1
ATOM 714 O O . THR A 1 96 ? -3.485 -1.335 -7.743 1.00 96.25 96 THR A O 1
ATOM 717 N N . THR A 1 97 ? -1.247 -1.456 -7.914 1.00 95.88 97 THR A N 1
ATOM 718 C CA . THR A 1 97 ? -1.100 -0.117 -8.481 1.00 95.88 97 THR A CA 1
ATOM 719 C C . THR A 1 97 ? -1.635 -0.047 -9.909 1.00 95.88 97 THR A C 1
ATOM 721 O O . THR A 1 97 ? -1.596 -1.024 -10.659 1.00 95.88 97 THR A O 1
ATOM 724 N N . ASN A 1 98 ? -2.132 1.126 -10.297 1.00 95.00 98 ASN A N 1
ATOM 725 C CA . ASN A 1 98 ? -2.514 1.412 -11.679 1.00 95.00 98 ASN A CA 1
ATOM 726 C C . ASN A 1 98 ? -1.334 1.968 -12.505 1.00 95.00 98 ASN A C 1
ATOM 728 O O . ASN A 1 98 ? -0.228 2.156 -12.001 1.00 95.00 98 ASN A O 1
ATOM 732 N N . ASN A 1 99 ? -1.590 2.33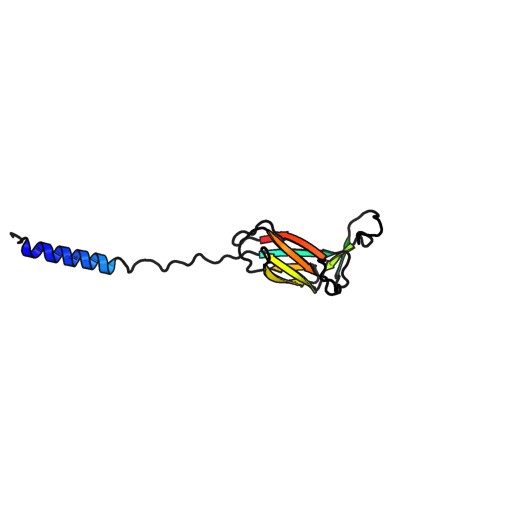7 -13.763 1.00 92.06 99 ASN A N 1
ATOM 733 C CA . ASN A 1 99 ? -0.582 2.889 -14.678 1.00 92.06 99 ASN A CA 1
ATOM 734 C C . ASN A 1 99 ? 0.049 4.228 -14.249 1.00 92.06 99 ASN A C 1
ATOM 736 O O . ASN A 1 99 ? 0.994 4.696 -14.884 1.00 92.06 99 ASN A O 1
ATOM 740 N N . LYS A 1 100 ? -0.477 4.862 -13.201 1.00 91.50 100 LYS A N 1
ATOM 741 C CA . LYS A 1 100 ? 0.086 6.053 -12.563 1.00 91.50 100 LYS A CA 1
ATOM 742 C C . LYS A 1 100 ? 0.774 5.738 -11.233 1.00 91.50 100 LYS A C 1
ATOM 744 O O . LYS A 1 100 ? 1.123 6.661 -10.506 1.00 91.50 100 LYS A O 1
ATOM 749 N N . GLY A 1 101 ? 0.969 4.466 -10.891 1.00 92.62 101 GLY A N 1
ATOM 750 C CA . GLY A 1 101 ? 1.514 4.066 -9.597 1.00 92.62 101 GLY A CA 1
ATOM 751 C C . GLY A 1 101 ? 0.537 4.219 -8.437 1.00 92.62 101 GLY A C 1
ATOM 752 O O . GLY A 1 101 ? 0.908 3.913 -7.310 1.00 92.62 101 GLY A O 1
ATOM 753 N N . GLU A 1 102 ? -0.690 4.682 -8.677 1.00 95.44 102 GLU A N 1
ATOM 754 C CA . GLU A 1 102 ? -1.648 4.955 -7.609 1.00 95.44 102 GLU A CA 1
ATOM 755 C C . GLU A 1 102 ? -2.192 3.637 -7.053 1.00 95.44 102 GLU A C 1
ATOM 757 O O . GLU A 1 102 ? -2.584 2.747 -7.816 1.00 95.44 102 GLU A O 1
ATOM 762 N N . PHE A 1 103 ? -2.264 3.536 -5.729 1.00 96.81 103 PHE A N 1
ATOM 763 C CA . PHE A 1 103 ? -2.968 2.470 -5.026 1.00 96.81 103 PHE A CA 1
ATOM 764 C C . PHE A 1 103 ? -4.031 3.052 -4.095 1.00 96.81 103 PHE A C 1
ATOM 766 O O . PHE A 1 103 ? -3.989 4.217 -3.691 1.00 96.81 103 PHE A O 1
ATOM 773 N N . THR A 1 104 ? -5.024 2.236 -3.753 1.00 97.12 104 THR A N 1
ATOM 774 C CA . THR A 1 104 ? -6.073 2.619 -2.806 1.00 97.12 104 THR A CA 1
ATOM 775 C C . THR A 1 104 ? -6.506 1.406 -1.998 1.00 97.12 104 THR A C 1
ATOM 777 O O . THR A 1 104 ? -6.851 0.367 -2.563 1.00 97.12 104 THR A O 1
ATOM 780 N N . PHE A 1 105 ? -6.521 1.570 -0.679 1.00 97.56 105 PHE A N 1
ATOM 781 C CA . PHE A 1 105 ? -7.199 0.695 0.264 1.00 97.56 105 PHE A CA 1
ATOM 782 C C . PHE A 1 105 ? -8.448 1.412 0.769 1.00 97.56 105 PHE A C 1
ATOM 784 O O . PHE A 1 105 ? -8.352 2.451 1.425 1.00 97.56 105 PHE A O 1
ATOM 791 N N . THR A 1 106 ? -9.617 0.866 0.451 1.00 95.00 106 THR A N 1
ATOM 792 C CA . THR A 1 106 ? -10.898 1.300 1.019 1.00 95.00 106 THR A CA 1
ATOM 793 C C . THR A 1 106 ? -11.278 0.409 2.192 1.00 95.00 106 THR A C 1
ATOM 795 O O . THR A 1 106 ? -10.702 -0.661 2.378 1.00 95.00 106 THR A O 1
ATOM 798 N N . ASP A 1 107 ? -12.265 0.844 2.974 1.00 94.31 107 ASP A N 1
ATOM 799 C CA . ASP A 1 107 ? -12.816 0.062 4.084 1.00 94.31 107 ASP A CA 1
ATOM 800 C C . ASP A 1 107 ? -11.769 -0.334 5.146 1.00 94.31 107 ASP A C 1
ATOM 802 O O . ASP A 1 107 ? -11.848 -1.391 5.771 1.00 94.31 107 ASP A O 1
ATOM 806 N N . VAL A 1 108 ? -10.771 0.530 5.368 1.00 94.81 108 VAL A N 1
ATOM 807 C CA . VAL A 1 108 ? -9.709 0.288 6.350 1.00 94.81 108 VAL A CA 1
ATOM 808 C C . VAL A 1 108 ? -10.192 0.718 7.730 1.00 94.81 108 VAL A C 1
ATOM 810 O O . VAL A 1 108 ? -10.589 1.865 7.942 1.00 94.81 108 VAL A O 1
ATOM 813 N N . SER A 1 109 ? -10.139 -0.194 8.698 1.00 94.25 109 SER A N 1
ATOM 814 C CA . SER A 1 109 ? -10.478 0.134 10.083 1.00 94.25 109 SER A CA 1
ATOM 815 C C . SER A 1 109 ? -9.562 1.246 10.628 1.00 94.25 109 SER A C 1
ATOM 817 O O . SER A 1 109 ? -8.363 1.250 10.346 1.00 94.25 109 SER A O 1
ATOM 819 N N . PRO A 1 110 ? -10.069 2.189 11.434 1.00 93.12 110 PRO A N 1
ATOM 820 C CA . PRO A 1 110 ? -9.227 3.183 12.096 1.00 93.12 110 PRO A CA 1
ATOM 821 C C . PRO A 1 110 ? -8.129 2.520 12.935 1.00 93.12 110 PRO A C 1
ATOM 823 O O . PRO A 1 110 ? -8.349 1.481 13.559 1.00 93.12 110 PRO A O 1
ATOM 826 N N . GLY A 1 111 ? -6.939 3.114 12.964 1.00 92.69 111 GLY A N 1
ATOM 827 C CA . GLY A 1 111 ? -5.778 2.500 13.605 1.00 92.69 111 GLY A CA 1
ATOM 828 C C . GLY A 1 111 ? -4.510 3.335 13.474 1.00 92.69 111 GLY A C 1
ATOM 829 O O . GLY A 1 111 ? -4.528 4.443 12.941 1.00 92.69 111 GLY A O 1
ATOM 830 N N . LYS A 1 112 ? -3.397 2.810 13.990 1.00 94.75 112 LYS A N 1
ATOM 831 C CA . LYS A 1 112 ? -2.087 3.476 13.971 1.00 94.75 112 LYS A CA 1
ATOM 832 C C . LYS A 1 112 ? -1.000 2.565 13.428 1.00 94.75 112 LYS A C 1
ATOM 834 O O . LYS A 1 112 ? -1.013 1.373 13.705 1.00 94.75 112 LYS A O 1
ATOM 839 N N . ASN A 1 113 ? 0.000 3.153 12.780 1.00 95.50 113 ASN A N 1
ATOM 840 C CA . ASN A 1 113 ? 1.182 2.454 12.268 1.00 95.50 113 ASN A CA 1
ATOM 841 C C . ASN A 1 113 ? 0.842 1.312 11.300 1.00 95.50 113 ASN A C 1
ATOM 843 O O . ASN A 1 113 ? 1.380 0.209 11.415 1.00 95.50 113 ASN A O 1
ATOM 847 N N . TYR A 1 114 ? -0.046 1.580 10.349 1.00 97.19 114 TYR A N 1
ATOM 848 C CA . TYR A 1 114 ? -0.192 0.692 9.206 1.00 97.19 114 TYR A CA 1
ATOM 849 C C . TYR A 1 114 ? 1.087 0.728 8.379 1.00 97.19 114 TYR A C 1
ATOM 851 O O . TYR A 1 114 ? 1.653 1.800 8.161 1.00 97.19 114 TYR A O 1
ATOM 859 N N . VAL A 1 115 ? 1.534 -0.431 7.914 1.00 96.75 115 VAL A N 1
ATOM 860 C CA . VAL A 1 115 ? 2.729 -0.542 7.082 1.00 96.75 115 VAL A CA 1
ATOM 861 C C . VAL A 1 115 ? 2.300 -0.896 5.669 1.00 96.75 115 VAL A C 1
ATOM 863 O O . VAL A 1 115 ? 1.603 -1.883 5.448 1.00 96.75 115 VAL A O 1
ATOM 866 N N . ILE A 1 116 ? 2.735 -0.080 4.717 1.00 97.38 116 ILE A N 1
ATOM 867 C CA . ILE A 1 116 ? 2.492 -0.259 3.293 1.00 97.38 116 ILE A CA 1
ATOM 868 C C . ILE A 1 116 ? 3.764 -0.850 2.700 1.00 97.38 116 ILE A C 1
ATOM 870 O O . ILE A 1 116 ? 4.836 -0.258 2.827 1.00 97.38 116 ILE A O 1
ATOM 874 N N . THR A 1 117 ? 3.667 -2.017 2.069 1.00 95.50 117 THR A N 1
ATOM 875 C CA . THR A 1 117 ? 4.816 -2.685 1.447 1.00 95.50 117 THR A CA 1
ATOM 8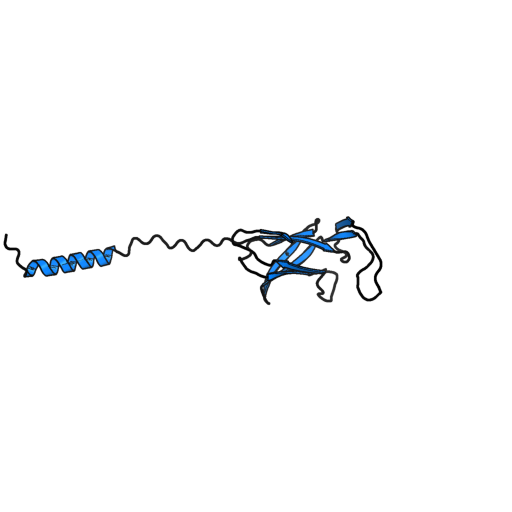76 C C . THR A 1 117 ? 4.501 -3.041 0.003 1.00 95.50 117 THR A C 1
ATOM 878 O O . THR A 1 117 ? 3.545 -3.759 -0.256 1.00 95.50 117 THR A O 1
ATOM 881 N N . ALA A 1 118 ? 5.304 -2.549 -0.936 1.00 94.31 118 ALA A N 1
ATOM 882 C CA . ALA A 1 118 ? 5.161 -2.851 -2.358 1.00 94.31 118 ALA A CA 1
ATOM 883 C C . ALA A 1 118 ? 6.185 -3.905 -2.799 1.00 94.31 118 ALA A C 1
ATOM 885 O O . ALA A 1 118 ? 7.346 -3.830 -2.385 1.00 94.31 118 ALA A O 1
ATOM 886 N N . TYR A 1 119 ? 5.795 -4.837 -3.670 1.00 92.12 119 TYR A N 1
ATOM 887 C CA . TYR A 1 119 ? 6.653 -5.931 -4.143 1.00 92.12 119 TYR A CA 1
ATOM 888 C C . TYR A 1 119 ? 6.762 -5.957 -5.667 1.00 92.12 119 TYR A C 1
ATOM 890 O O . TYR A 1 119 ? 5.763 -5.952 -6.379 1.00 92.12 119 TYR A O 1
ATOM 898 N N . CYS A 1 120 ? 7.993 -6.013 -6.179 1.00 88.12 120 CYS A N 1
ATOM 899 C CA . CYS A 1 120 ? 8.218 -6.174 -7.613 1.00 88.12 120 CYS A CA 1
ATOM 900 C C . CYS A 1 120 ? 8.004 -7.645 -8.011 1.00 88.12 120 CYS A C 1
ATOM 902 O O . CYS A 1 120 ? 8.689 -8.501 -7.449 1.00 88.12 120 CYS A O 1
ATOM 904 N N . PRO A 1 121 ? 7.135 -7.957 -8.990 1.00 87.38 121 PRO A N 1
ATOM 905 C CA . PRO A 1 121 ? 6.832 -9.338 -9.373 1.00 87.38 121 PRO A CA 1
ATOM 906 C C . PRO A 1 121 ? 8.021 -10.071 -10.004 1.00 87.38 121 PRO A C 1
ATOM 908 O O . PRO A 1 121 ? 8.068 -11.294 -9.977 1.00 87.38 121 PRO A O 1
ATOM 911 N N . ASP A 1 122 ? 8.993 -9.333 -10.545 1.00 84.06 122 ASP A N 1
ATOM 912 C CA . ASP A 1 122 ? 10.191 -9.904 -11.171 1.00 84.06 122 ASP A CA 1
ATOM 913 C C . ASP A 1 122 ? 11.315 -10.216 -10.165 1.00 84.06 122 ASP A C 1
ATOM 915 O O . ASP A 1 122 ? 12.402 -10.650 -10.554 1.00 84.06 122 ASP A O 1
ATOM 919 N N . PHE A 1 123 ? 11.103 -9.953 -8.871 1.00 83.75 123 PHE A N 1
ATOM 920 C CA . PHE A 1 123 ? 12.053 -10.304 -7.818 1.00 83.75 123 PHE A CA 1
ATOM 921 C C . PHE A 1 123 ? 11.606 -11.584 -7.106 1.00 83.75 123 PHE A C 1
ATOM 923 O O . PHE A 1 123 ? 10.643 -11.584 -6.349 1.00 83.75 123 PHE A O 1
ATOM 930 N N . ASP A 1 124 ? 12.372 -12.661 -7.280 1.00 83.44 124 ASP A N 1
ATOM 931 C CA . ASP A 1 124 ? 12.086 -13.970 -6.670 1.00 83.44 124 ASP A CA 1
ATOM 932 C C . ASP A 1 124 ? 12.426 -14.052 -5.163 1.00 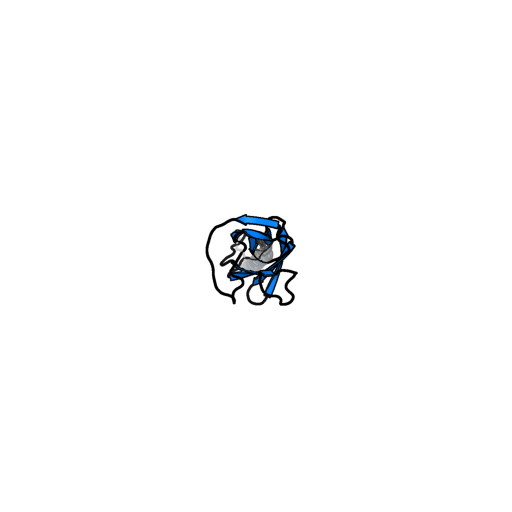83.44 124 ASP A C 1
ATOM 934 O O . ASP A 1 124 ? 12.267 -15.101 -4.537 1.00 83.44 124 ASP A O 1
ATOM 938 N N . ASP A 1 125 ? 12.954 -12.977 -4.567 1.00 82.94 125 ASP A N 1
ATOM 939 C CA . ASP A 1 125 ? 13.442 -12.937 -3.182 1.00 82.94 125 ASP A CA 1
ATOM 940 C C . ASP A 1 125 ? 12.493 -12.223 -2.204 1.00 82.94 125 ASP A C 1
ATOM 942 O O . ASP A 1 125 ? 12.873 -11.973 -1.057 1.00 82.94 125 ASP A O 1
ATOM 946 N N . ASN A 1 126 ? 11.262 -11.903 -2.631 1.00 82.25 126 ASN A N 1
ATOM 947 C CA . ASN A 1 126 ? 10.252 -11.172 -1.852 1.00 82.25 126 ASN A CA 1
ATOM 948 C C . ASN A 1 126 ? 10.796 -9.890 -1.197 1.00 82.25 126 ASN A C 1
ATOM 950 O O . ASN A 1 126 ? 10.321 -9.462 -0.139 1.00 82.25 126 ASN A O 1
ATOM 954 N N . ARG A 1 127 ? 11.822 -9.264 -1.784 1.00 85.38 127 ARG A N 1
ATOM 955 C CA . ARG A 1 127 ? 12.345 -8.014 -1.240 1.00 85.38 127 ARG A CA 1
ATOM 956 C C . ARG A 1 127 ? 11.340 -6.880 -1.478 1.00 85.38 127 ARG A C 1
ATOM 958 O O . ARG A 1 127 ? 10.810 -6.757 -2.585 1.00 85.38 127 ARG A O 1
ATOM 965 N N . PRO A 1 128 ? 11.099 -6.020 -0.477 1.00 86.81 128 PRO A N 1
ATOM 966 C CA . PRO A 1 128 ? 10.220 -4.879 -0.656 1.00 86.81 128 PRO A CA 1
ATOM 967 C C . PRO A 1 128 ? 10.863 -3.849 -1.589 1.00 86.81 128 PRO A C 1
ATOM 969 O O . PRO A 1 128 ? 12.044 -3.519 -1.458 1.00 86.81 128 PRO A O 1
ATOM 972 N N . LEU A 1 129 ? 10.063 -3.331 -2.515 1.00 85.62 129 LEU A N 1
ATOM 973 C CA . LEU A 1 129 ? 10.412 -2.231 -3.409 1.00 85.62 129 LEU A CA 1
ATOM 974 C C . LEU A 1 129 ? 10.315 -0.888 -2.680 1.00 85.62 129 LEU A C 1
ATOM 976 O O . LEU A 1 129 ? 11.242 -0.082 -2.711 1.00 85.62 129 LEU A O 1
ATOM 980 N N . VAL A 1 130 ? 9.189 -0.680 -2.001 1.00 87.00 130 VAL A N 1
ATOM 981 C CA . VAL A 1 130 ? 8.897 0.481 -1.158 1.00 87.00 130 VAL A CA 1
ATOM 982 C C . VAL A 1 130 ? 8.313 -0.039 0.146 1.00 87.00 130 VAL A C 1
ATOM 984 O O . VAL A 1 130 ? 7.546 -1.004 0.148 1.00 87.00 130 VAL A O 1
ATOM 987 N N . LYS A 1 131 ? 8.687 0.599 1.253 1.00 90.06 131 LYS A N 1
ATOM 988 C CA . LYS A 1 131 ? 8.072 0.379 2.555 1.00 90.06 131 LYS A CA 1
ATOM 989 C C . LYS A 1 131 ? 7.788 1.728 3.190 1.00 90.06 131 LYS A C 1
ATOM 991 O O . LYS A 1 131 ? 8.728 2.486 3.421 1.00 90.06 131 LYS A O 1
ATOM 996 N N . ASP A 1 132 ? 6.522 1.994 3.470 1.00 91.88 132 ASP A N 1
ATOM 997 C CA . ASP A 1 132 ? 6.073 3.235 4.093 1.00 91.88 132 ASP A CA 1
ATOM 998 C C . ASP A 1 132 ? 5.124 2.968 5.271 1.00 91.88 132 ASP A C 1
ATOM 1000 O O . ASP A 1 132 ? 4.717 1.826 5.513 1.00 91.88 132 ASP A O 1
ATOM 1004 N N . VAL A 1 133 ? 4.830 4.006 6.057 1.00 93.69 133 VAL A N 1
ATOM 1005 C CA . VAL A 1 133 ? 4.046 3.911 7.287 1.00 93.69 133 VAL A CA 1
ATOM 1006 C C . VAL A 1 133 ? 2.969 4.990 7.340 1.00 93.69 133 VAL A C 1
ATOM 1008 O O . VAL A 1 133 ? 3.260 6.175 7.498 1.00 93.69 133 VAL A O 1
ATOM 1011 N N . ALA A 1 134 ? 1.707 4.562 7.363 1.00 93.25 134 ALA A N 1
ATOM 1012 C CA . ALA A 1 134 ? 0.594 5.423 7.733 1.00 93.25 134 ALA A CA 1
ATOM 1013 C C . ALA A 1 134 ? 0.471 5.477 9.264 1.00 93.25 134 ALA A C 1
ATOM 1015 O O . ALA A 1 134 ? 0.024 4.532 9.923 1.00 93.25 134 ALA A O 1
ATOM 1016 N N . LEU A 1 135 ? 0.920 6.597 9.839 1.00 91.81 135 LEU A N 1
ATOM 1017 C CA . LEU A 1 135 ? 1.056 6.772 11.290 1.00 91.81 135 LEU A CA 1
ATOM 1018 C C . LEU A 1 135 ? -0.283 6.680 12.028 1.00 91.81 135 LEU A C 1
ATOM 1020 O O . LEU A 1 135 ? -0.352 6.083 13.103 1.00 91.81 135 LEU A O 1
ATOM 1024 N N . GLU A 1 136 ? -1.342 7.253 11.461 1.00 93.00 136 GLU A N 1
ATOM 1025 C CA . GLU A 1 136 ? -2.674 7.267 12.059 1.00 93.00 136 GLU A CA 1
ATOM 1026 C C . GLU A 1 136 ? -3.752 7.402 10.981 1.00 93.00 136 GLU A C 1
ATOM 1028 O O . GLU A 1 136 ? -3.678 8.284 10.126 1.00 93.00 136 GLU A O 1
ATOM 1033 N N . LEU A 1 137 ? -4.767 6.542 11.059 1.00 92.25 137 LEU A N 1
ATOM 1034 C CA . LEU A 1 137 ? -5.993 6.609 10.277 1.00 92.25 137 LEU A CA 1
ATOM 1035 C C . LEU A 1 137 ? -7.172 6.789 11.236 1.00 92.25 137 LEU A C 1
ATOM 1037 O O . LEU A 1 137 ? -7.423 5.940 12.093 1.00 92.25 137 LEU A O 1
ATOM 1041 N N . ILE A 1 138 ? -7.885 7.901 11.084 1.00 89.94 138 ILE A N 1
ATOM 1042 C CA . ILE A 1 138 ? -9.080 8.228 11.871 1.00 89.94 138 ILE A CA 1
ATOM 1043 C C . ILE A 1 138 ? -10.355 7.747 11.164 1.00 89.94 138 ILE A C 1
ATOM 1045 O O . ILE A 1 138 ? -10.351 7.526 9.954 1.00 89.94 138 ILE A O 1
ATOM 1049 N N . GLU A 1 139 ? -11.453 7.616 11.910 1.00 87.19 139 GLU A N 1
ATOM 1050 C CA . GLU A 1 139 ? -12.779 7.272 11.370 1.00 87.19 139 GLU A CA 1
ATOM 1051 C C . GLU A 1 139 ? -13.187 8.201 10.221 1.00 87.19 139 GLU A C 1
ATOM 1053 O O . GLU A 1 139 ? -13.176 9.425 10.365 1.00 87.19 139 GLU A O 1
ATOM 1058 N N . GLY A 1 140 ? -13.515 7.615 9.063 1.00 79.00 140 GLY A N 1
ATOM 1059 C CA . GLY A 1 140 ? -13.855 8.355 7.841 1.00 79.00 140 GLY A CA 1
ATOM 1060 C C . GLY A 1 140 ? -12.721 9.212 7.262 1.00 79.00 140 GLY A C 1
ATOM 1061 O O . GLY A 1 140 ? -12.963 10.009 6.355 1.00 79.00 140 GLY A O 1
ATOM 1062 N N . GLY A 1 141 ? -11.501 9.095 7.794 1.00 78.94 141 GLY A N 1
ATOM 1063 C CA . GLY A 1 141 ? -10.332 9.846 7.355 1.00 78.94 141 GLY A CA 1
ATOM 1064 C C . GLY A 1 141 ? -9.673 9.259 6.109 1.00 78.94 141 GLY A C 1
ATOM 1065 O O . GLY A 1 141 ? -9.912 8.112 5.733 1.00 78.94 141 GLY A O 1
ATOM 1066 N N . SER A 1 142 ? -8.798 10.056 5.498 1.00 81.94 142 SER A N 1
ATOM 1067 C CA . SER A 1 142 ? -7.913 9.618 4.419 1.00 81.94 142 SER A CA 1
ATOM 1068 C C . SER A 1 142 ? -6.464 9.851 4.823 1.00 81.94 142 SER A C 1
ATOM 1070 O O . SER A 1 142 ? -6.152 10.899 5.393 1.00 81.94 142 SER A O 1
ATOM 1072 N N . PHE A 1 143 ? -5.591 8.900 4.507 1.00 85.00 143 PHE A N 1
ATOM 1073 C CA . PHE A 1 143 ? -4.141 9.059 4.588 1.00 85.00 143 PHE A CA 1
ATOM 1074 C C . PHE A 1 143 ? -3.554 8.971 3.179 1.00 85.00 143 PHE A C 1
ATOM 1076 O O . PHE A 1 143 ? -3.939 8.077 2.429 1.00 85.00 143 PHE A O 1
ATOM 1083 N N . ASP A 1 144 ? -2.663 9.899 2.837 1.00 83.69 144 ASP A N 1
ATOM 1084 C CA . ASP A 1 144 ? -1.989 9.968 1.538 1.00 83.69 144 ASP A CA 1
ATOM 1085 C C . ASP A 1 144 ? -0.475 9.912 1.766 1.00 83.69 144 ASP A C 1
ATOM 1087 O O . ASP A 1 144 ? 0.042 10.695 2.572 1.00 83.69 144 ASP A O 1
ATOM 1091 N N . THR A 1 145 ? 0.191 8.945 1.129 1.00 69.38 145 THR A N 1
ATOM 1092 C CA . THR A 1 145 ? 1.629 8.645 1.280 1.00 69.38 145 THR A CA 1
ATOM 1093 C C . THR A 1 145 ? 2.458 9.260 0.158 1.00 69.38 145 THR A C 1
ATOM 1095 O O . THR A 1 145 ? 2.104 8.992 -1.018 1.00 69.38 145 THR A O 1
#

pLDDT: mean 78.82, std 16.97, range [38.81, 98.06]